Protein AF-A0A809YDC8-F1 (afdb_monomer_lite)

Organism: NCBI:txid1355477

Secondary structure (DSSP, 8-state):
-TTTTT--HHHHHHHHTT-SPPPHHHHHHHHHHHTS-GGGG-PPPP-PPP--

Foldseek 3Di:
DCVQLVHDPVVVVCVVVVNDDDDLSSLVSCCVSVVHDSCVVDDDDPDDPPDD

InterPro domains:
  IPR001387 Cro/C1-type, helix-turn-helix domain [PS50943] (1-41)
  IPR001387 Cro/C1-type, helix-turn-helix domain [cd00093] (1-41)
  IPR010982 Lambda repressor-like, DNA-binding domain superfamily [G3DSA:1.10.260.40] (1-50)
  IPR010982 Lambda repressor-like, DNA-binding domain superfamily [SSF47413] (1-46)

Structure (mmCIF, N/CA/C/O backbone):
data_AF-A0A809YDC8-F1
#
_entry.id   AF-A0A809YDC8-F1
#
loop_
_atom_site.group_PDB
_atom_site.id
_atom_site.type_symbol
_atom_site.label_atom_id
_atom_site.label_alt_id
_atom_site.label_comp_id
_atom_site.label_asym_id
_atom_site.label_entity_id
_atom_site.label_seq_id
_atom_site.pdbx_PDB_ins_code
_atom_site.Cartn_x
_atom_site.Cartn_y
_atom_site.Cartn_z
_atom_site.occupancy
_atom_site.B_iso_or_equiv
_atom_site.auth_seq_id
_atom_site.auth_comp_id
_atom_site.auth_asym_id
_atom_site.auth_atom_id
_atom_site.pdbx_PDB_model_num
ATOM 1 N N . MET A 1 1 ? -3.613 11.412 -2.082 1.00 57.88 1 MET A N 1
ATOM 2 C CA . MET A 1 1 ? -3.080 10.042 -2.272 1.00 57.88 1 MET A CA 1
ATOM 3 C C . MET A 1 1 ? -1.736 9.798 -1.585 1.00 57.88 1 MET A C 1
ATOM 5 O O . MET A 1 1 ? -1.734 9.159 -0.547 1.00 57.88 1 MET A O 1
ATOM 9 N N . ALA A 1 2 ? -0.591 10.290 -2.088 1.00 60.22 2 ALA A N 1
ATOM 10 C CA . ALA A 1 2 ? 0.719 9.960 -1.485 1.00 60.22 2 ALA A CA 1
ATOM 11 C C . ALA A 1 2 ? 0.866 10.434 -0.020 1.00 60.22 2 ALA A C 1
ATOM 13 O O . ALA A 1 2 ? 1.322 9.685 0.839 1.00 60.22 2 ALA A O 1
ATOM 14 N N . TYR A 1 3 ? 0.413 11.659 0.267 1.00 59.97 3 TYR A N 1
ATOM 15 C CA . TYR A 1 3 ? 0.430 12.237 1.615 1.00 59.97 3 TYR A CA 1
ATOM 16 C C . TYR A 1 3 ? -0.488 11.481 2.590 1.00 59.97 3 TYR A C 1
ATOM 18 O O . TYR A 1 3 ? -0.081 11.178 3.704 1.00 59.97 3 TYR A O 1
ATOM 26 N N . GLU A 1 4 ? -1.683 11.092 2.140 1.00 59.91 4 GLU A N 1
ATOM 27 C CA . GLU A 1 4 ? -2.671 10.365 2.954 1.00 59.91 4 GLU A CA 1
ATOM 28 C C . GLU A 1 4 ? -2.237 8.930 3.270 1.00 59.91 4 GLU A C 1
ATOM 30 O O . GLU A 1 4 ? -2.508 8.431 4.357 1.00 59.91 4 GLU A O 1
ATOM 35 N N . ALA A 1 5 ? -1.502 8.279 2.365 1.00 61.91 5 ALA A N 1
ATOM 36 C CA . ALA A 1 5 ? -0.952 6.942 2.595 1.00 61.91 5 ALA A CA 1
ATOM 37 C C . ALA A 1 5 ? 0.323 6.931 3.452 1.00 61.91 5 ALA A C 1
ATOM 39 O O . ALA A 1 5 ? 0.820 5.856 3.794 1.00 61.91 5 ALA A O 1
ATOM 40 N N . GLY A 1 6 ? 0.883 8.099 3.791 1.00 65.12 6 GLY A N 1
ATOM 41 C CA . GLY A 1 6 ? 2.191 8.184 4.446 1.00 65.12 6 GLY A CA 1
ATOM 42 C C . GLY A 1 6 ? 3.317 7.609 3.579 1.00 65.12 6 GLY A C 1
ATOM 43 O O . GLY A 1 6 ? 4.320 7.117 4.097 1.00 65.12 6 GLY A O 1
ATOM 44 N N . VAL A 1 7 ? 3.143 7.628 2.254 1.00 67.44 7 VAL A N 1
ATOM 45 C CA . VAL A 1 7 ? 4.075 7.049 1.285 1.00 67.44 7 VAL A CA 1
ATOM 46 C C . VAL A 1 7 ? 4.736 8.173 0.493 1.00 67.44 7 VAL A C 1
ATOM 48 O O . VAL A 1 7 ? 4.084 9.102 0.020 1.00 67.44 7 VAL A O 1
ATOM 51 N N . ASN A 1 8 ? 6.056 8.100 0.321 1.00 76.88 8 ASN A N 1
ATOM 52 C CA . ASN A 1 8 ? 6.803 9.117 -0.413 1.00 76.88 8 ASN A CA 1
ATOM 53 C C . ASN A 1 8 ? 6.270 9.271 -1.857 1.00 76.88 8 ASN A C 1
ATOM 55 O O . ASN A 1 8 ? 6.089 8.284 -2.572 1.00 76.88 8 ASN A O 1
ATOM 59 N N . ARG A 1 9 ? 6.065 10.513 -2.317 1.00 75.94 9 ARG A N 1
ATOM 60 C CA . ARG A 1 9 ? 5.531 10.828 -3.658 1.00 75.94 9 ARG A CA 1
ATOM 61 C C . ARG A 1 9 ? 6.336 10.187 -4.798 1.00 75.94 9 ARG A C 1
ATOM 63 O O . ARG A 1 9 ? 5.752 9.722 -5.773 1.00 75.94 9 ARG A O 1
ATOM 70 N N . THR A 1 10 ? 7.659 10.105 -4.661 1.00 75.88 10 THR A N 1
ATOM 71 C CA . THR A 1 10 ? 8.549 9.454 -5.637 1.00 75.88 10 THR A CA 1
ATOM 72 C C . THR A 1 10 ? 8.353 7.940 -5.658 1.00 75.88 10 THR A C 1
ATOM 74 O O . THR A 1 10 ? 8.414 7.325 -6.722 1.00 75.88 10 THR A O 1
ATOM 77 N N . TYR A 1 11 ? 8.091 7.333 -4.498 1.00 72.81 11 TYR A N 1
ATOM 78 C CA . TYR A 1 11 ? 7.780 5.908 -4.396 1.00 72.81 11 TYR A CA 1
ATOM 79 C C . TYR A 1 11 ? 6.431 5.602 -5.051 1.00 72.81 11 TYR A C 1
ATOM 81 O O . TYR A 1 11 ? 6.352 4.690 -5.868 1.00 72.81 11 TYR A O 1
ATOM 89 N N . MET A 1 12 ? 5.416 6.437 -4.809 1.00 75.38 12 MET A N 1
ATOM 90 C CA . MET A 1 12 ? 4.117 6.313 -5.476 1.00 75.38 12 MET A CA 1
ATOM 91 C C . MET A 1 12 ? 4.219 6.387 -7.001 1.00 75.38 12 MET A C 1
ATOM 93 O O . MET A 1 12 ? 3.716 5.508 -7.693 1.00 75.38 12 MET A O 1
ATOM 97 N N . SER A 1 13 ? 4.984 7.344 -7.532 1.00 80.06 13 SER A N 1
ATOM 98 C CA . SER A 1 13 ? 5.175 7.458 -8.983 1.00 80.06 13 SER A CA 1
ATOM 99 C C . SER A 1 13 ? 5.868 6.231 -9.601 1.00 80.06 13 SER A C 1
ATOM 101 O O . SER A 1 13 ? 5.614 5.896 -10.757 1.00 80.06 13 SER A O 1
ATOM 103 N N . LYS A 1 14 ? 6.733 5.527 -8.853 1.00 76.38 14 LYS A N 1
ATOM 104 C CA . LYS A 1 14 ? 7.329 4.255 -9.307 1.00 76.38 14 LYS A CA 1
ATOM 105 C C . LYS A 1 14 ? 6.321 3.106 -9.300 1.00 76.38 14 LYS A C 1
ATOM 107 O O . LYS A 1 14 ? 6.376 2.267 -10.198 1.00 76.38 14 LYS A O 1
ATOM 112 N N . LEU A 1 15 ? 5.417 3.078 -8.319 1.00 77.44 15 LEU A N 1
ATOM 113 C CA . LEU A 1 15 ? 4.349 2.080 -8.237 1.00 77.44 15 LEU A CA 1
ATOM 114 C C . LEU A 1 15 ? 3.334 2.230 -9.361 1.00 77.44 15 LEU A C 1
ATOM 116 O O . LEU A 1 15 ? 3.023 1.246 -10.023 1.00 77.44 15 LEU A O 1
ATOM 120 N N . GLU A 1 16 ? 2.888 3.455 -9.631 1.00 74.50 16 GLU A N 1
ATOM 121 C CA . GLU A 1 16 ? 1.953 3.744 -10.726 1.00 74.50 16 GLU A CA 1
ATOM 122 C C . GLU A 1 16 ? 2.542 3.372 -12.094 1.00 74.50 16 GLU A C 1
ATOM 124 O O . GLU A 1 16 ? 1.829 2.929 -12.989 1.00 74.50 16 GLU A O 1
ATOM 129 N N . LYS A 1 17 ? 3.866 3.490 -12.247 1.00 80.62 17 LYS A N 1
ATOM 130 C CA . LYS A 1 17 ? 4.596 3.074 -13.455 1.00 80.62 17 LYS A CA 1
ATOM 131 C C . LYS A 1 17 ? 4.884 1.568 -13.513 1.00 80.62 17 LYS A C 1
ATOM 133 O O . LYS A 1 17 ? 5.527 1.120 -14.458 1.00 80.62 17 LYS A O 1
ATOM 138 N N . GLY A 1 18 ? 4.462 0.789 -12.512 1.00 71.38 18 GLY A N 1
ATOM 139 C CA . GLY A 1 18 ? 4.677 -0.660 -12.447 1.00 71.38 18 GLY A CA 1
ATOM 140 C C . GLY A 1 18 ? 6.137 -1.079 -12.245 1.00 71.38 18 GLY A C 1
ATOM 141 O O . GLY A 1 18 ? 6.489 -2.224 -12.512 1.00 71.38 18 GLY A O 1
ATOM 142 N N . GLY A 1 19 ? 7.006 -0.170 -11.793 1.00 67.38 19 GLY A N 1
ATOM 143 C CA . GLY A 1 19 ? 8.452 -0.401 -11.739 1.00 67.38 19 GLY A CA 1
ATOM 144 C C . GLY A 1 19 ? 8.941 -1.199 -10.527 1.00 67.38 19 GLY A C 1
ATOM 145 O O . GLY A 1 19 ? 10.142 -1.432 -10.406 1.00 67.38 19 GLY A O 1
ATOM 146 N N . THR A 1 20 ? 8.078 -1.554 -9.569 1.00 70.44 20 THR A N 1
ATOM 147 C CA . THR A 1 20 ? 8.492 -2.202 -8.311 1.00 70.44 20 THR A CA 1
ATOM 148 C C . THR A 1 20 ? 7.349 -3.005 -7.688 1.00 70.44 20 THR A C 1
ATOM 150 O O . THR A 1 20 ? 6.210 -2.547 -7.658 1.00 70.44 20 THR A O 1
ATOM 153 N N . PHE A 1 21 ? 7.667 -4.185 -7.145 1.00 76.50 21 PHE A N 1
ATOM 154 C CA . PHE A 1 21 ? 6.754 -4.953 -6.297 1.00 76.50 21 PHE A CA 1
ATOM 155 C C . PHE A 1 21 ? 6.704 -4.356 -4.886 1.00 76.50 21 PHE A C 1
ATOM 157 O O . PHE A 1 21 ? 7.740 -4.085 -4.279 1.00 76.50 21 PHE A O 1
ATOM 164 N N . VAL A 1 22 ? 5.498 -4.156 -4.359 1.00 82.19 22 VAL A N 1
ATOM 165 C CA . VAL A 1 22 ? 5.273 -3.633 -3.005 1.00 82.19 22 VAL A CA 1
ATOM 166 C C . VAL A 1 22 ? 5.244 -4.743 -1.966 1.00 82.19 22 VAL A C 1
ATOM 168 O O . VAL A 1 22 ? 4.722 -5.827 -2.215 1.00 82.19 22 VAL A O 1
ATOM 171 N N . GLY A 1 23 ? 5.762 -4.450 -0.773 1.00 86.19 23 GLY A N 1
ATOM 172 C CA . GLY A 1 23 ? 5.541 -5.293 0.399 1.00 86.19 23 GLY A CA 1
ATOM 173 C C . GLY A 1 23 ? 4.094 -5.206 0.898 1.00 86.19 23 GLY A C 1
ATOM 174 O O . GLY A 1 23 ? 3.399 -4.217 0.655 1.00 86.19 23 GLY A O 1
ATOM 175 N N . LEU A 1 24 ? 3.661 -6.221 1.654 1.00 87.56 24 LEU A N 1
ATOM 176 C CA . LEU A 1 24 ? 2.306 -6.300 2.221 1.00 87.56 24 LEU A CA 1
ATOM 177 C C . LEU A 1 24 ? 1.949 -5.095 3.108 1.00 87.56 24 LEU A C 1
ATOM 179 O O . LEU A 1 24 ? 0.800 -4.667 3.120 1.00 87.56 24 LEU A O 1
ATOM 183 N N . GLU A 1 25 ? 2.930 -4.505 3.798 1.00 87.31 25 GLU A N 1
ATOM 184 C CA . GLU A 1 25 ? 2.721 -3.304 4.618 1.00 87.31 25 GLU A CA 1
ATOM 185 C C . GLU A 1 25 ? 2.188 -2.127 3.787 1.00 87.31 25 GLU A C 1
ATOM 187 O O . 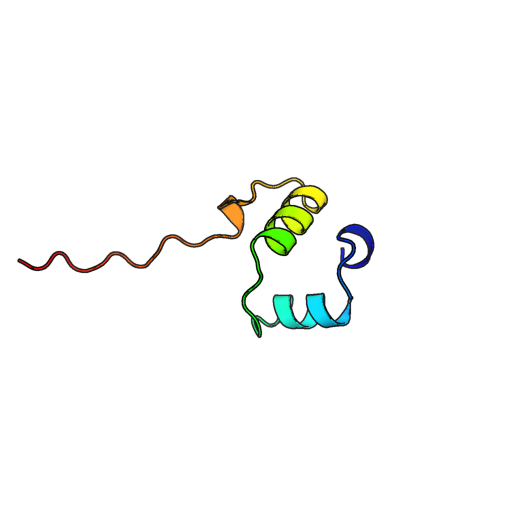GLU A 1 25 ? 1.252 -1.437 4.194 1.00 87.31 25 GLU A O 1
ATOM 192 N N . ILE A 1 26 ? 2.763 -1.910 2.601 1.00 86.00 26 ILE A N 1
ATOM 193 C CA . ILE A 1 26 ? 2.339 -0.835 1.704 1.00 86.00 26 ILE A CA 1
ATOM 194 C C . ILE A 1 26 ? 0.946 -1.134 1.158 1.00 86.00 26 ILE A C 1
ATOM 196 O O . ILE A 1 26 ? 0.109 -0.239 1.159 1.00 86.00 26 ILE A O 1
ATOM 200 N N . ILE A 1 27 ? 0.667 -2.381 0.763 1.00 88.88 27 ILE A N 1
ATOM 201 C CA . ILE A 1 27 ? -0.675 -2.788 0.316 1.00 88.88 27 ILE A CA 1
ATOM 202 C C . ILE A 1 27 ? -1.718 -2.468 1.396 1.00 88.88 27 ILE A C 1
ATOM 204 O O . ILE A 1 27 ? -2.733 -1.851 1.089 1.00 88.88 27 ILE A O 1
ATOM 208 N N . GLY A 1 28 ? -1.443 -2.794 2.663 1.00 89.50 28 GLY A N 1
ATOM 209 C CA . GLY A 1 28 ? -2.347 -2.491 3.776 1.00 89.50 28 GLY A CA 1
ATOM 210 C C . GLY A 1 28 ? -2.576 -0.990 3.993 1.00 89.50 28 GLY A C 1
ATOM 211 O O . GLY A 1 28 ? -3.710 -0.562 4.207 1.00 89.50 28 GLY A O 1
ATOM 212 N N . LYS A 1 29 ? -1.524 -0.166 3.888 1.00 87.75 29 LYS A N 1
ATOM 213 C CA . LY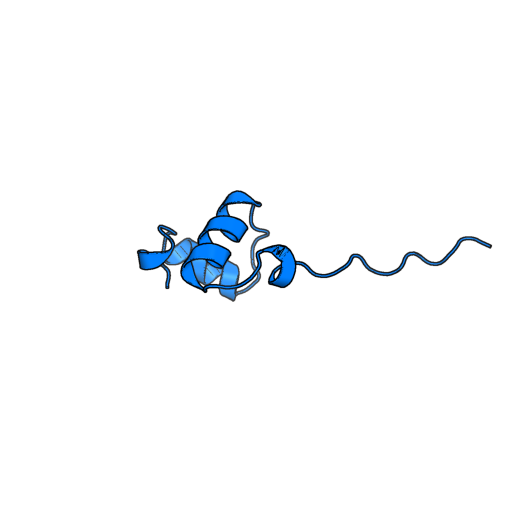S A 1 29 ? -1.649 1.303 3.973 1.00 87.75 29 LYS A CA 1
ATOM 214 C C . LYS A 1 29 ? -2.513 1.867 2.843 1.00 87.75 29 LYS A C 1
ATOM 216 O O . LYS A 1 29 ? -3.326 2.753 3.087 1.00 87.75 29 LYS A O 1
ATOM 221 N N . LEU A 1 30 ? -2.354 1.346 1.626 1.00 86.81 30 LEU A N 1
ATOM 222 C CA . LEU A 1 30 ? -3.130 1.780 0.464 1.00 86.81 30 LEU A CA 1
ATOM 223 C C . LEU A 1 30 ? -4.586 1.347 0.542 1.00 86.81 30 LEU A C 1
ATOM 225 O O . LEU A 1 30 ? -5.454 2.182 0.319 1.00 86.81 30 LEU A O 1
ATOM 229 N N . ALA A 1 31 ? -4.843 0.100 0.931 1.00 90.69 31 ALA A N 1
ATOM 230 C CA . ALA A 1 31 ? -6.185 -0.417 1.179 1.00 90.69 31 ALA A CA 1
ATOM 231 C C . ALA A 1 31 ? -6.953 0.467 2.171 1.00 90.69 31 ALA A C 1
ATOM 233 O O . ALA A 1 31 ? -8.062 0.901 1.883 1.00 90.69 31 ALA A O 1
ATOM 234 N N . LYS A 1 32 ? -6.310 0.842 3.287 1.00 89.81 32 LYS A N 1
ATOM 235 C CA . LYS A 1 32 ? -6.915 1.714 4.302 1.00 89.81 32 LYS A CA 1
ATOM 236 C C . LYS A 1 32 ? -7.264 3.113 3.782 1.00 89.81 32 LYS A C 1
ATOM 238 O O . LYS A 1 32 ? -8.276 3.668 4.186 1.00 89.81 32 LYS A O 1
ATOM 243 N N . VAL A 1 33 ? -6.412 3.711 2.949 1.00 90.19 33 VAL A N 1
ATOM 244 C CA . VAL A 1 33 ? -6.652 5.065 2.412 1.00 90.19 33 VAL A CA 1
ATOM 245 C C . VAL A 1 33 ? -7.683 5.062 1.295 1.00 90.19 33 VAL A C 1
ATOM 247 O O . VAL A 1 33 ? -8.427 6.026 1.150 1.00 90.19 33 VAL A O 1
ATOM 250 N N . LEU A 1 34 ? -7.695 4.003 0.491 1.00 88.25 34 LEU A N 1
ATOM 251 C CA . LEU A 1 34 ? -8.592 3.864 -0.650 1.00 88.25 34 LEU A CA 1
ATOM 252 C C . LEU A 1 34 ? -9.944 3.245 -0.273 1.00 88.25 34 LEU A C 1
ATOM 254 O O . LEU A 1 34 ? -10.819 3.207 -1.128 1.00 88.25 34 LEU A O 1
ATOM 258 N N . ASP A 1 35 ? -10.105 2.807 0.979 1.00 91.81 35 ASP A N 1
ATOM 259 C CA . ASP A 1 35 ? -11.306 2.149 1.507 1.00 91.81 35 ASP A CA 1
ATOM 260 C C . ASP A 1 35 ? -11.721 0.919 0.679 1.00 91.81 35 ASP A C 1
ATOM 262 O O . ASP A 1 35 ? -12.881 0.720 0.329 1.00 91.81 35 ASP A O 1
ATOM 266 N N . VAL A 1 36 ? -10.725 0.102 0.325 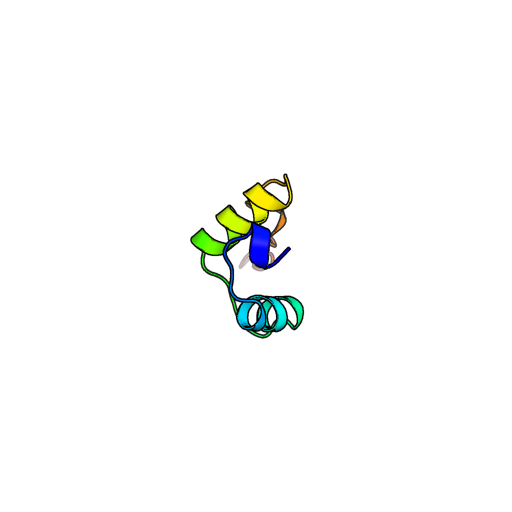1.00 94.06 36 VAL A N 1
ATOM 267 C CA . VAL A 1 36 ? -10.891 -1.138 -0.450 1.00 94.06 36 VAL A CA 1
ATOM 268 C C . VAL A 1 36 ? -10.247 -2.312 0.272 1.00 94.06 36 VAL A C 1
ATOM 270 O O . VAL A 1 36 ? -9.346 -2.139 1.101 1.00 94.06 36 VAL A O 1
ATOM 273 N N . GLU A 1 37 ? -10.654 -3.528 -0.079 1.00 92.81 37 GLU A N 1
ATOM 274 C CA . GLU A 1 37 ? -10.051 -4.733 0.481 1.00 92.81 37 GLU A CA 1
ATOM 275 C C . GLU A 1 37 ? -8.623 -4.936 -0.049 1.00 92.81 37 GLU A C 1
ATOM 277 O O . GLU A 1 37 ? -8.340 -4.803 -1.240 1.00 92.81 37 GLU A O 1
ATOM 282 N N . ALA A 1 38 ? -7.691 -5.337 0.822 1.00 90.06 38 ALA A N 1
ATOM 283 C CA . ALA A 1 38 ? -6.290 -5.544 0.430 1.00 90.06 38 ALA A CA 1
ATOM 284 C C . ALA A 1 38 ? -6.129 -6.622 -0.663 1.00 90.06 38 ALA A C 1
ATOM 286 O O . ALA A 1 38 ? -5.190 -6.577 -1.462 1.00 90.06 38 ALA A O 1
ATOM 287 N N . ALA A 1 39 ? -7.061 -7.579 -0.712 1.00 91.12 39 ALA A N 1
ATOM 288 C CA . ALA A 1 39 ? -7.111 -8.617 -1.733 1.00 91.12 39 ALA A CA 1
ATOM 289 C C . ALA A 1 39 ? -7.338 -8.057 -3.148 1.00 91.12 39 ALA A C 1
ATOM 291 O O .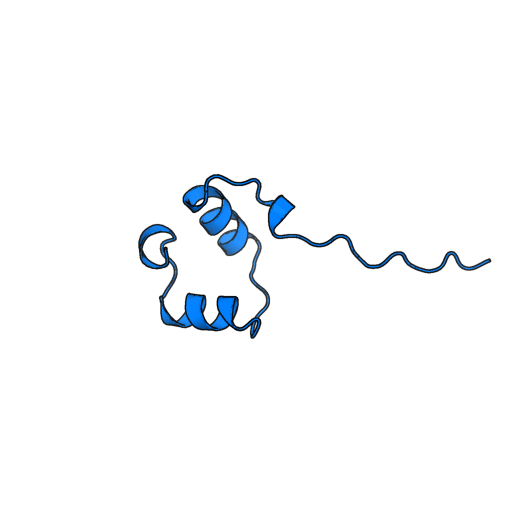 ALA A 1 39 ? -6.907 -8.685 -4.113 1.00 91.12 39 ALA A O 1
ATOM 292 N N . GLU A 1 40 ? -7.940 -6.872 -3.285 1.00 90.69 40 GLU A N 1
ATOM 293 C CA . GLU A 1 40 ? -8.199 -6.241 -4.586 1.00 90.69 40 GLU A CA 1
ATOM 294 C C . GLU A 1 40 ? -6.911 -5.810 -5.305 1.00 90.69 40 GLU A C 1
ATOM 296 O O . GLU A 1 40 ? -6.881 -5.707 -6.531 1.00 90.69 40 GLU A O 1
ATOM 301 N N . PHE A 1 41 ? -5.805 -5.646 -4.571 1.00 87.88 41 PHE A N 1
ATOM 302 C CA . PHE A 1 41 ? -4.488 -5.379 -5.158 1.00 87.88 41 PHE A CA 1
ATOM 303 C C . PHE A 1 41 ? -3.788 -6.638 -5.692 1.00 87.88 41 PHE A C 1
ATOM 305 O O . PHE A 1 41 ? -2.756 -6.527 -6.364 1.00 87.88 41 PHE A O 1
ATOM 312 N N . LEU A 1 42 ? -4.296 -7.839 -5.395 1.00 88.69 42 LEU A N 1
ATOM 313 C CA . LEU A 1 42 ? -3.633 -9.100 -5.718 1.00 88.69 42 LEU A CA 1
ATOM 314 C C . LEU A 1 42 ? -4.287 -9.785 -6.919 1.00 88.69 42 LEU A C 1
ATOM 316 O O . LEU A 1 42 ? -5.497 -9.984 -6.983 1.00 88.69 42 LEU A O 1
ATOM 320 N N . LYS A 1 43 ? -3.456 -10.227 -7.867 1.00 87.19 43 LYS A N 1
ATOM 321 C CA . LYS A 1 43 ? -3.898 -11.097 -8.962 1.00 87.19 43 LYS A CA 1
ATOM 322 C C . LYS A 1 43 ? -3.721 -12.560 -8.559 1.00 87.19 43 LYS A C 1
ATOM 324 O O . LYS A 1 43 ? -2.668 -12.906 -8.015 1.00 87.19 43 LYS A O 1
ATOM 329 N N . PRO A 1 44 ? -4.693 -13.440 -8.857 1.00 84.31 44 PRO A N 1
ATOM 330 C CA . PRO A 1 44 ? -4.512 -14.864 -8.637 1.00 84.31 44 PRO A CA 1
ATOM 331 C C . PRO A 1 44 ? -3.318 -15.365 -9.463 1.00 84.31 44 PRO A C 1
ATOM 333 O O . PRO A 1 44 ? -3.116 -14.908 -10.595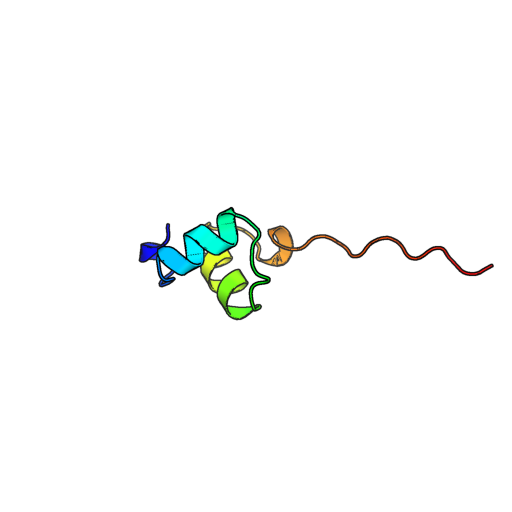 1.00 84.31 44 PRO A O 1
ATOM 336 N N . PRO A 1 45 ? -2.517 -16.304 -8.929 1.00 84.19 45 PRO A N 1
ATOM 337 C CA . PRO A 1 45 ? -1.413 -16.873 -9.682 1.00 84.19 45 PRO A CA 1
ATOM 338 C C . PRO A 1 45 ? -1.943 -17.556 -10.953 1.00 84.19 45 PRO A C 1
ATOM 340 O O . PRO A 1 45 ? -3.051 -18.108 -10.942 1.00 84.19 45 PRO A O 1
ATOM 343 N N . PRO A 1 46 ? -1.169 -17.556 -12.054 1.00 85.38 46 PRO A N 1
ATOM 344 C CA . PRO A 1 46 ? -1.578 -18.233 -13.276 1.00 85.38 46 PRO A CA 1
ATOM 345 C C . PRO A 1 46 ? -1.868 -19.709 -12.981 1.00 85.38 46 PRO A C 1
ATOM 347 O O . PRO A 1 46 ? -1.113 -20.375 -12.264 1.00 85.38 46 PRO A O 1
ATOM 350 N N . LYS A 1 47 ? -2.979 -20.226 -13.524 1.00 84.62 47 LYS A N 1
ATOM 351 C CA . LYS A 1 47 ? -3.367 -21.633 -13.361 1.00 84.62 47 LYS A CA 1
ATOM 352 C C . LYS A 1 47 ? -2.232 -22.515 -13.885 1.00 84.62 47 LYS A C 1
ATOM 354 O O . LYS A 1 47 ? -1.959 -22.524 -15.082 1.00 84.62 47 LYS A O 1
ATOM 359 N N . ARG A 1 48 ? -1.565 -23.256 -12.993 1.00 82.06 48 ARG A N 1
ATOM 360 C CA . ARG A 1 48 ? -0.550 -24.236 -13.401 1.00 82.06 48 ARG A CA 1
ATOM 361 C C . ARG A 1 48 ? -1.234 -25.324 -14.237 1.00 82.06 48 ARG A C 1
ATOM 363 O O . ARG A 1 48 ? -2.274 -25.827 -13.797 1.00 82.06 48 ARG A O 1
ATOM 370 N N . PRO A 1 49 ? -0.694 -25.707 -15.409 1.00 79.50 49 PRO A N 1
ATOM 371 C CA . PRO A 1 49 ? -1.229 -26.842 -16.144 1.00 79.50 49 PRO A CA 1
ATOM 372 C C . PRO A 1 49 ? -1.141 -28.075 -15.242 1.00 79.50 49 PRO A C 1
ATOM 374 O O . PRO A 1 49 ? -0.085 -28.372 -14.680 1.00 79.50 49 PRO A O 1
ATOM 377 N N . ARG A 1 50 ? -2.270 -28.767 -15.048 1.00 80.62 50 ARG A N 1
ATOM 378 C CA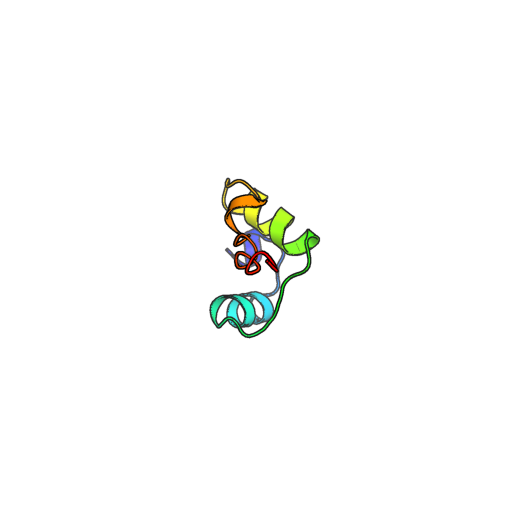 . ARG A 1 50 ? -2.281 -30.048 -14.334 1.00 80.62 50 ARG A CA 1
ATOM 379 C C . ARG A 1 50 ? -1.389 -31.004 -15.120 1.00 80.62 50 ARG A C 1
ATOM 381 O O . ARG A 1 50 ? -1.688 -31.297 -16.274 1.00 80.62 50 ARG A O 1
ATOM 388 N N . LYS A 1 51 ? -0.292 -31.449 -14.505 1.00 74.62 51 LYS A N 1
ATOM 389 C CA . LYS A 1 51 ? 0.553 -32.511 -15.051 1.00 74.62 51 LYS A CA 1
ATOM 390 C C . LYS A 1 51 ? -0.321 -33.773 -15.092 1.00 74.62 51 LYS A C 1
ATOM 392 O O . LYS A 1 51 ? -0.748 -34.230 -14.034 1.00 74.62 51 LYS A O 1
ATOM 397 N N . ARG A 1 52 ? -0.711 -34.196 -16.297 1.00 71.25 52 ARG A N 1
ATOM 398 C CA . ARG A 1 52 ? -1.345 -35.497 -16.542 1.00 71.25 52 ARG A CA 1
ATOM 399 C C . ARG A 1 52 ? -0.280 -36.581 -16.539 1.00 71.25 52 ARG A C 1
ATOM 401 O O . ARG A 1 52 ? 0.861 -36.254 -16.938 1.00 71.25 52 ARG A O 1
#

Radius of gyration: 14.24 Å; chains: 1; bounding box: 20×48×21 Å

pLDDT: mean 80.12, std 9.78, range [57.88, 94.06]

Sequence (52 aa):
MAYEAGVNRTYMSKLEKGGTFVGLEIIGKLAKVLDVEAAEFLKPPPKRPRKR